Protein AF-A0A290XBP6-F1 (afdb_monomer_lite)

Organism: NCBI:txid2006110

Sequence (175 aa):
MAMTHETTQPPSGASQPGPLTEWPLRFLRHNFGIATYAVQEYTVIYANRPYSGGPRPAREEVHPNAFHGTSAGHISIRNFPPPAVVRWTSKDGTPLEAQVDIGEIFKDELVLYEAPREEISDRTPSINPDIVMEINDRTINVYMRAFLSLKAPRFPERPHSDFRDDLVLAWSQTY

Radius of gyration: 20.91 Å; chains: 1; bounding box: 86×33×44 Å

pLDDT: mean 86.92, std 17.42, range [36.41, 98.81]

Foldseek 3Di:
DDDDDDDPDPDPDPDPPDFQLDPPDFAFAAFEFEAEEQFQKKWKAAPNDIDIDGDHYHCVPDDVCPVVPTFRPGGGHGQWDFWIWMWTQANVRDTDTDTHGPCVLCVVRGADDDDPPQFFDSNFHRWHWYWYWYDGRQKIWTWTFTWTFTPAAPDPVDRPNRIGGDTHTSDMDGD

Structure (mmCIF, N/CA/C/O backbone):
data_AF-A0A290XBP6-F1
#
_entry.id   AF-A0A290XBP6-F1
#
loop_
_atom_site.group_PDB
_atom_site.id
_atom_site.type_symbol
_atom_site.label_atom_id
_atom_site.label_alt_id
_atom_site.label_comp_id
_atom_site.label_asym_id
_atom_site.label_entity_id
_atom_site.label_seq_id
_atom_site.pdbx_PDB_ins_code
_atom_site.Cartn_x
_atom_site.Cartn_y
_atom_site.Cartn_z
_atom_site.occupancy
_atom_site.B_iso_or_equiv
_atom_site.auth_seq_id
_atom_site.auth_comp_id
_atom_site.auth_asym_id
_atom_site.auth_atom_id
_atom_site.pdbx_PDB_model_num
ATOM 1 N N . MET A 1 1 ? 63.779 20.730 4.576 1.00 42.44 1 MET A N 1
ATOM 2 C CA . MET A 1 1 ? 63.455 19.305 4.787 1.00 42.44 1 MET A CA 1
ATOM 3 C C . MET A 1 1 ? 61.968 19.229 5.101 1.00 42.44 1 MET A C 1
ATOM 5 O O . MET A 1 1 ? 61.582 19.525 6.222 1.00 42.44 1 MET A O 1
ATOM 9 N N . ALA A 1 2 ? 61.134 19.015 4.083 1.00 37.16 2 ALA A N 1
ATOM 10 C CA . ALA A 1 2 ? 59.679 18.982 4.218 1.00 37.16 2 ALA A CA 1
ATOM 11 C C . ALA A 1 2 ? 59.240 17.551 4.555 1.00 37.16 2 ALA A C 1
ATOM 13 O O . ALA A 1 2 ? 59.636 16.621 3.855 1.00 37.16 2 ALA A O 1
ATOM 14 N N . MET A 1 3 ? 58.468 17.378 5.630 1.00 40.28 3 MET A N 1
ATOM 15 C CA . MET A 1 3 ? 57.859 16.095 5.973 1.00 40.28 3 MET A CA 1
ATOM 16 C C . MET A 1 3 ? 56.584 15.916 5.148 1.00 40.28 3 MET A C 1
ATOM 18 O O . MET A 1 3 ? 55.641 16.697 5.260 1.00 40.28 3 MET A O 1
ATOM 22 N N . THR A 1 4 ? 56.576 14.906 4.287 1.00 39.78 4 THR A N 1
ATOM 23 C CA . THR A 1 4 ? 55.396 14.430 3.566 1.00 39.78 4 THR A CA 1
ATOM 24 C C . THR A 1 4 ? 54.488 13.672 4.530 1.00 39.78 4 THR A C 1
ATOM 26 O O . THR A 1 4 ? 54.908 12.674 5.111 1.00 39.78 4 THR A O 1
ATOM 29 N N . HIS A 1 5 ? 53.245 14.125 4.695 1.00 40.25 5 HIS A N 1
ATOM 30 C CA . HIS A 1 5 ? 52.197 13.341 5.344 1.00 40.25 5 HIS A CA 1
ATOM 31 C C . HIS A 1 5 ? 51.547 12.425 4.299 1.00 40.25 5 HIS A C 1
ATOM 33 O O . HIS A 1 5 ? 50.844 12.901 3.407 1.00 40.25 5 HIS A O 1
ATOM 39 N N . GLU A 1 6 ? 51.784 11.117 4.402 1.00 36.41 6 GLU A N 1
ATOM 40 C CA . GLU A 1 6 ? 50.992 10.107 3.697 1.00 36.41 6 GLU A CA 1
ATOM 41 C C . GLU A 1 6 ? 49.556 10.139 4.227 1.00 36.41 6 GLU A C 1
ATOM 43 O O . GLU A 1 6 ? 49.292 9.881 5.401 1.00 36.41 6 GLU A O 1
ATOM 48 N N . THR A 1 7 ? 48.615 10.485 3.351 1.00 38.28 7 THR A N 1
ATOM 49 C CA . THR A 1 7 ? 47.187 10.318 3.618 1.00 38.28 7 THR A CA 1
ATOM 50 C C . THR A 1 7 ? 46.809 8.894 3.237 1.00 38.28 7 THR A C 1
ATOM 52 O O . THR A 1 7 ? 46.668 8.579 2.058 1.00 38.28 7 THR A O 1
ATOM 55 N N . THR A 1 8 ? 46.644 8.025 4.231 1.00 38.38 8 THR A N 1
ATOM 56 C CA . T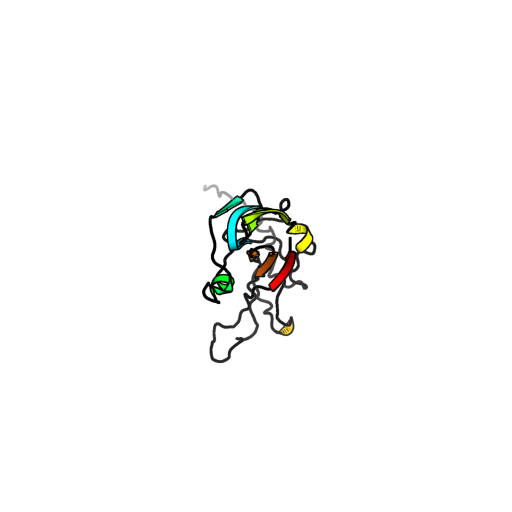HR A 1 8 ? 46.060 6.696 4.033 1.00 38.38 8 THR A CA 1
ATOM 57 C C . THR A 1 8 ? 44.580 6.855 3.696 1.00 38.38 8 THR A C 1
ATOM 59 O O . THR A 1 8 ? 43.748 7.120 4.563 1.00 38.38 8 THR A O 1
ATOM 62 N N . GLN A 1 9 ? 44.252 6.716 2.416 1.00 38.59 9 GLN A N 1
ATOM 63 C CA . GLN A 1 9 ? 42.880 6.636 1.927 1.00 38.59 9 GLN A CA 1
ATOM 64 C C . GLN A 1 9 ? 42.257 5.312 2.412 1.00 38.59 9 GLN A C 1
ATOM 66 O O . GLN A 1 9 ? 42.858 4.255 2.205 1.00 38.59 9 GLN A O 1
ATOM 71 N N . PRO A 1 10 ? 41.084 5.317 3.074 1.00 40.56 10 PRO A N 1
ATOM 72 C CA . PRO A 1 10 ? 40.444 4.074 3.479 1.00 40.56 10 PRO A CA 1
ATOM 73 C C . PRO A 1 10 ? 40.017 3.278 2.234 1.00 40.56 10 PRO A C 1
ATOM 75 O O . PRO A 1 10 ? 39.654 3.879 1.214 1.00 40.56 10 PRO A O 1
ATOM 78 N N . PRO A 1 11 ? 40.050 1.933 2.285 1.00 38.78 11 PRO A N 1
ATOM 79 C CA . PRO A 1 11 ? 39.694 1.103 1.147 1.00 38.78 11 PRO A CA 1
ATOM 80 C C . PRO A 1 11 ? 38.237 1.362 0.766 1.00 38.78 11 PRO A C 1
ATOM 82 O O . PRO A 1 11 ? 37.294 1.085 1.508 1.00 38.78 11 PRO A O 1
ATOM 85 N N . SER A 1 12 ? 38.076 1.926 -0.426 1.00 52.34 12 SER A N 1
ATOM 86 C CA . SER A 1 12 ? 36.801 2.079 -1.111 1.00 52.34 12 SER A CA 1
ATOM 87 C C . SER A 1 12 ? 36.378 0.693 -1.591 1.00 52.34 12 SER A C 1
ATOM 89 O O . SER A 1 12 ? 36.823 0.233 -2.636 1.00 52.34 12 SER A O 1
ATOM 91 N N . GLY A 1 13 ? 35.599 -0.015 -0.778 1.00 42.84 13 GLY A N 1
ATOM 92 C CA . GLY A 1 13 ? 35.255 -1.406 -1.066 1.00 42.84 13 GLY A CA 1
ATOM 93 C C . GLY A 1 13 ? 34.105 -1.958 -0.237 1.00 42.84 13 GLY A C 1
ATOM 94 O O . GLY A 1 13 ? 34.081 -3.149 0.040 1.00 42.84 13 GLY A O 1
ATOM 95 N N . ALA A 1 14 ? 33.149 -1.123 0.173 1.00 40.22 14 ALA A N 1
ATOM 96 C CA . ALA A 1 14 ? 31.808 -1.642 0.403 1.00 40.22 14 ALA A CA 1
ATOM 97 C C . ALA A 1 14 ? 31.153 -1.722 -0.975 1.00 40.22 14 ALA A C 1
ATOM 99 O O . ALA A 1 14 ? 30.844 -0.685 -1.566 1.00 40.22 14 ALA A O 1
ATOM 100 N N . SER A 1 15 ? 31.025 -2.937 -1.508 1.00 37.69 15 SER A N 1
ATOM 101 C CA . SER A 1 15 ? 30.295 -3.219 -2.737 1.00 37.69 15 SER A CA 1
ATOM 102 C C . SER A 1 15 ? 28.962 -2.477 -2.694 1.00 37.69 15 SER A C 1
ATOM 104 O O . SER A 1 15 ? 28.076 -2.819 -1.911 1.00 37.69 15 SER A O 1
ATOM 106 N N . GLN A 1 16 ? 28.824 -1.431 -3.508 1.00 43.84 16 GLN A N 1
ATOM 107 C CA . GLN A 1 16 ? 27.497 -0.991 -3.910 1.00 43.84 16 GLN A CA 1
ATOM 108 C C . GLN A 1 16 ? 26.852 -2.233 -4.532 1.00 43.84 16 GLN A C 1
ATOM 110 O O . GLN A 1 16 ? 27.491 -2.830 -5.407 1.00 43.84 16 GLN A O 1
ATOM 115 N N . PRO A 1 17 ? 25.666 -2.684 -4.084 1.00 44.47 17 PRO A N 1
ATOM 116 C CA . PRO A 1 17 ? 24.961 -3.706 -4.831 1.00 44.47 17 PRO A CA 1
ATOM 117 C C . PRO A 1 17 ? 24.856 -3.182 -6.263 1.00 44.47 17 PRO A C 1
ATOM 119 O O . PRO A 1 17 ? 24.404 -2.052 -6.474 1.00 44.47 17 PRO A O 1
ATOM 122 N N . GLY A 1 18 ? 25.379 -3.950 -7.220 1.00 42.34 18 GLY A N 1
ATOM 123 C CA . GLY A 1 18 ? 25.236 -3.635 -8.636 1.00 42.34 18 GLY A CA 1
ATOM 124 C C . GLY A 1 18 ? 23.755 -3.480 -9.004 1.00 42.34 18 GLY A C 1
ATOM 125 O O . GLY A 1 18 ? 22.884 -3.751 -8.170 1.00 42.34 18 GLY A O 1
ATOM 126 N N . PRO A 1 19 ? 23.433 -3.039 -10.234 1.00 50.16 19 PRO A N 1
ATOM 127 C CA . PRO A 1 19 ? 22.045 -3.062 -10.694 1.00 50.16 19 PRO A CA 1
ATOM 128 C C . PRO A 1 19 ? 21.455 -4.442 -10.381 1.00 50.16 19 PRO A C 1
ATOM 130 O O . PRO A 1 19 ? 22.158 -5.439 -10.539 1.00 50.16 19 PRO A O 1
ATOM 133 N N . LEU A 1 20 ? 20.224 -4.492 -9.864 1.00 53.75 20 LEU A N 1
ATOM 134 C CA . LEU A 1 20 ? 19.515 -5.731 -9.528 1.00 53.75 20 LEU A CA 1
ATOM 135 C C . LEU A 1 20 ? 19.233 -6.501 -10.832 1.00 53.75 20 LEU A C 1
ATOM 137 O O . LEU A 1 20 ? 18.131 -6.480 -11.365 1.00 53.75 20 LEU A O 1
ATOM 141 N N . THR A 1 21 ? 20.270 -7.112 -11.401 1.00 56.84 21 THR A N 1
ATOM 142 C CA . THR A 1 21 ? 20.238 -7.934 -12.613 1.00 56.84 21 THR A CA 1
ATOM 143 C C . THR A 1 21 ? 19.914 -9.390 -12.300 1.00 56.84 21 THR A C 1
ATOM 145 O O . THR A 1 21 ? 19.732 -10.179 -13.228 1.00 56.84 21 THR A O 1
ATOM 148 N N . GLU A 1 22 ? 19.820 -9.754 -11.019 1.00 71.81 22 GLU A N 1
ATOM 149 C CA . GLU A 1 22 ? 19.395 -11.078 -10.578 1.00 71.81 22 GLU A CA 1
ATOM 150 C C . GLU A 1 22 ? 17.870 -11.193 -10.618 1.00 71.81 22 GLU A C 1
ATOM 152 O O . GLU A 1 22 ? 17.140 -10.356 -10.085 1.00 71.81 22 GLU A O 1
ATOM 157 N N . TRP A 1 23 ? 17.405 -12.244 -11.291 1.00 78.75 23 TRP A N 1
ATOM 158 C CA . TRP A 1 23 ? 15.990 -12.557 -11.452 1.00 78.75 23 TRP A CA 1
ATOM 159 C C . TRP A 1 23 ? 15.611 -13.755 -10.579 1.00 78.75 23 TRP A C 1
ATOM 161 O O . TRP A 1 23 ? 16.388 -14.709 -10.509 1.00 78.75 23 TRP A O 1
ATOM 171 N N . PRO A 1 24 ? 14.414 -13.759 -9.963 1.00 87.44 24 PRO A N 1
ATOM 172 C CA . PRO A 1 24 ? 13.385 -12.713 -10.007 1.00 87.44 24 PRO A CA 1
ATOM 173 C C . PRO A 1 24 ? 13.799 -11.431 -9.264 1.00 87.44 24 PRO A C 1
ATOM 175 O O . PRO A 1 24 ? 14.585 -11.493 -8.322 1.00 87.44 24 PRO A O 1
ATOM 178 N N . LEU A 1 25 ? 13.257 -10.281 -9.687 1.00 88.94 25 LEU A N 1
ATOM 179 C CA . LEU A 1 25 ? 13.529 -8.996 -9.040 1.00 88.94 25 LEU A CA 1
ATOM 180 C C . LEU A 1 25 ? 13.074 -9.028 -7.582 1.00 88.94 25 LEU A C 1
ATOM 182 O O . LEU A 1 25 ? 11.929 -9.377 -7.285 1.00 88.94 25 LEU A O 1
ATOM 186 N N . ARG A 1 26 ? 13.977 -8.618 -6.695 1.00 90.06 26 ARG A N 1
ATOM 187 C CA . ARG A 1 26 ? 13.746 -8.539 -5.254 1.00 90.06 26 ARG A CA 1
ATOM 188 C C . ARG A 1 26 ? 13.924 -7.119 -4.745 1.00 90.06 26 ARG A C 1
ATOM 190 O O . ARG A 1 26 ? 14.621 -6.319 -5.369 1.00 90.06 26 ARG A O 1
ATOM 197 N N . PHE A 1 27 ? 13.324 -6.817 -3.602 1.00 90.31 27 PHE A N 1
ATOM 198 C CA . PHE A 1 27 ? 13.499 -5.541 -2.914 1.00 90.31 27 PHE A CA 1
ATOM 199 C C . PHE A 1 27 ? 13.934 -5.762 -1.464 1.00 90.31 27 PHE A C 1
ATOM 201 O O . PHE A 1 27 ? 13.501 -6.697 -0.808 1.00 90.31 27 PHE A O 1
ATOM 208 N N . LEU A 1 28 ? 14.795 -4.878 -0.957 1.00 87.75 28 LEU A N 1
ATOM 209 C CA . LEU A 1 28 ? 15.293 -4.934 0.430 1.00 87.75 28 LEU A CA 1
ATOM 210 C C . LEU A 1 28 ? 14.629 -3.896 1.340 1.00 87.75 28 LEU A C 1
ATOM 212 O O . LEU A 1 28 ? 14.795 -3.900 2.563 1.00 87.75 28 LEU A O 1
ATOM 216 N N . ARG A 1 29 ? 13.968 -2.918 0.722 1.00 92.69 29 ARG A N 1
ATOM 217 C CA . ARG A 1 29 ? 13.270 -1.830 1.392 1.00 92.69 29 ARG A CA 1
ATOM 218 C C . ARG A 1 29 ? 12.038 -1.476 0.601 1.00 92.69 29 ARG A C 1
ATOM 220 O O . ARG A 1 29 ? 12.046 -1.581 -0.621 1.00 92.69 29 ARG A O 1
ATOM 227 N N . HIS A 1 30 ? 11.040 -0.963 1.290 1.00 95.50 30 HIS A N 1
ATOM 228 C CA . HIS A 1 30 ? 9.832 -0.441 0.676 1.00 95.50 30 HIS A CA 1
ATOM 229 C C . HIS A 1 30 ? 9.480 0.919 1.252 1.00 95.50 30 HIS A C 1
ATOM 231 O O . HIS A 1 30 ? 9.955 1.335 2.314 1.00 95.50 30 HIS A O 1
ATOM 237 N N . ASN A 1 31 ? 8.617 1.611 0.530 1.00 96.19 31 ASN A N 1
ATOM 238 C CA . ASN A 1 31 ? 7.892 2.745 1.053 1.00 96.19 31 ASN A CA 1
ATOM 239 C C . ASN A 1 31 ? 6.491 2.273 1.467 1.00 96.19 31 ASN A C 1
ATOM 241 O O . ASN A 1 31 ? 5.983 1.285 0.941 1.00 96.19 31 ASN A O 1
ATOM 245 N N . PHE A 1 32 ? 5.848 2.972 2.399 1.00 96.94 32 PHE A N 1
ATOM 246 C CA . PHE A 1 32 ? 4.465 2.696 2.782 1.00 96.94 32 PHE A CA 1
ATOM 247 C C . PHE A 1 32 ? 3.564 3.926 2.641 1.00 96.94 32 PHE A C 1
ATOM 249 O O . PHE A 1 32 ? 3.932 5.042 3.029 1.00 96.94 32 PHE A O 1
ATOM 256 N N . GLY A 1 33 ? 2.378 3.709 2.083 1.00 96.00 33 GLY A N 1
ATOM 257 C CA . GLY A 1 33 ? 1.324 4.701 1.911 1.00 96.00 33 GLY A CA 1
ATOM 258 C C . GLY A 1 33 ? -0.050 4.109 2.187 1.00 96.00 33 GLY A C 1
ATOM 259 O O . GLY A 1 33 ? -0.221 2.891 2.228 1.00 96.00 33 GLY A O 1
ATOM 260 N N . ILE A 1 34 ? -1.032 4.990 2.369 1.00 95.88 34 ILE A N 1
ATOM 261 C CA . ILE A 1 34 ? -2.418 4.595 2.612 1.00 95.88 34 ILE A CA 1
ATOM 262 C C . ILE A 1 34 ? -3.375 5.303 1.650 1.00 95.88 34 ILE A C 1
ATOM 264 O O . ILE A 1 34 ? -3.249 6.502 1.404 1.00 95.88 34 ILE A O 1
ATOM 268 N N . ALA A 1 35 ? -4.355 4.561 1.148 1.00 96.00 35 ALA A N 1
ATOM 269 C CA . ALA A 1 35 ? -5.536 5.078 0.467 1.00 96.00 35 ALA A CA 1
ATOM 270 C C . ALA A 1 35 ? -6.769 4.725 1.305 1.00 96.00 35 ALA A C 1
ATOM 272 O O . ALA A 1 35 ? -6.833 3.649 1.892 1.00 96.00 35 ALA A O 1
ATOM 273 N N . THR A 1 36 ? -7.741 5.628 1.405 1.00 96.62 36 THR A N 1
ATOM 274 C CA . THR A 1 36 ? -8.922 5.409 2.256 1.00 96.62 36 THR A CA 1
ATOM 275 C C . THR A 1 36 ? -10.181 5.890 1.552 1.00 96.62 36 THR A C 1
ATOM 277 O O . THR A 1 36 ? -10.218 7.020 1.062 1.00 96.62 36 THR A O 1
ATOM 280 N N . TYR A 1 37 ? -11.197 5.030 1.507 1.00 97.50 37 TYR A N 1
ATOM 281 C CA . TYR A 1 37 ? -12.466 5.243 0.815 1.00 97.50 37 TYR A CA 1
ATOM 282 C C . TYR A 1 37 ? -13.616 4.646 1.620 1.00 97.50 37 TYR A C 1
ATOM 284 O O . TYR A 1 37 ? -13.443 3.625 2.279 1.00 97.50 37 TYR A O 1
ATOM 292 N N . ALA A 1 38 ? -14.792 5.269 1.545 1.00 97.62 38 ALA A N 1
ATOM 293 C CA . ALA A 1 38 ? -16.012 4.781 2.186 1.00 97.62 38 ALA A CA 1
ATOM 294 C C . ALA A 1 38 ? -15.826 4.429 3.680 1.00 97.62 38 ALA A C 1
ATOM 296 O O . ALA A 1 38 ? -16.374 3.449 4.171 1.00 97.62 38 ALA A O 1
ATOM 297 N N . VAL A 1 39 ? -15.051 5.236 4.407 1.00 98.19 39 VAL A N 1
ATOM 298 C CA . VAL A 1 39 ? -14.832 5.096 5.855 1.00 98.19 39 VAL A CA 1
ATOM 299 C C . VAL A 1 39 ? -15.221 6.383 6.568 1.00 98.19 39 VAL A C 1
ATOM 301 O O . VAL A 1 39 ? -15.083 7.470 6.006 1.00 98.19 39 VAL A O 1
ATOM 304 N N . GLN A 1 40 ? -15.694 6.278 7.808 1.00 98.44 40 GLN A N 1
ATOM 305 C CA . GLN A 1 40 ? -16.015 7.445 8.640 1.00 98.44 40 GLN A CA 1
ATOM 306 C C . GLN A 1 40 ? -14.787 7.966 9.390 1.00 98.44 40 GLN A C 1
ATOM 308 O O . GLN A 1 40 ? -14.637 9.169 9.578 1.00 98.44 40 GLN A O 1
ATOM 313 N N . GLU A 1 41 ? -13.890 7.070 9.783 1.00 98.31 41 GLU A N 1
ATOM 314 C CA . GLU A 1 41 ? -12.604 7.388 10.397 1.00 98.31 41 GLU A CA 1
ATOM 315 C C . GLU A 1 41 ? -11.677 6.177 10.307 1.00 98.31 41 GLU A C 1
ATOM 317 O O . GLU A 1 41 ? -12.130 5.044 10.117 1.00 98.31 41 GLU A O 1
ATOM 322 N N . TYR A 1 42 ? -10.373 6.408 10.438 1.00 98.50 42 TYR A N 1
ATOM 323 C CA . TYR A 1 42 ? -9.391 5.332 10.488 1.00 98.50 42 TYR A CA 1
ATOM 324 C C . TYR A 1 42 ? -8.156 5.719 11.297 1.00 98.50 42 TYR A C 1
ATOM 326 O O . TYR A 1 42 ? -7.795 6.891 11.425 1.00 98.50 42 TYR A O 1
ATOM 334 N N . THR A 1 43 ? -7.469 4.699 11.796 1.00 98.56 43 THR A N 1
ATOM 335 C CA . THR A 1 43 ? -6.109 4.758 12.314 1.00 98.56 43 THR A CA 1
ATOM 336 C C . THR A 1 43 ? -5.332 3.545 11.814 1.00 98.56 43 THR A C 1
ATOM 338 O O . THR A 1 43 ? -5.760 2.408 11.984 1.00 98.56 43 THR A O 1
ATOM 341 N N . VAL A 1 44 ? -4.166 3.787 11.223 1.00 98.38 44 VAL A N 1
ATOM 342 C CA . VAL A 1 44 ? -3.196 2.763 10.826 1.00 98.38 44 VAL A CA 1
ATOM 343 C C . VAL A 1 44 ? -1.889 3.060 11.536 1.00 98.38 44 VAL A C 1
ATOM 345 O O . VAL A 1 44 ? -1.418 4.194 11.509 1.00 98.38 44 VAL A O 1
ATOM 348 N N . ILE A 1 45 ? -1.272 2.056 12.145 1.00 98.25 45 ILE A N 1
ATOM 349 C CA . ILE A 1 45 ? 0.091 2.165 12.668 1.00 98.25 45 ILE A CA 1
ATOM 350 C C . ILE A 1 45 ? 0.938 1.126 11.958 1.00 98.25 45 ILE A C 1
ATOM 352 O O . ILE A 1 45 ? 0.675 -0.068 12.065 1.00 98.25 45 ILE A O 1
ATOM 356 N N . TYR A 1 46 ? 1.970 1.584 11.257 1.00 97.81 46 TYR A N 1
ATOM 357 C CA . TYR A 1 46 ? 2.929 0.702 10.608 1.00 97.81 46 TYR A CA 1
ATOM 358 C C . TYR A 1 46 ? 4.328 1.302 10.663 1.00 97.81 46 TYR A C 1
ATOM 360 O O . TYR A 1 46 ? 4.506 2.502 10.441 1.00 97.81 46 TYR A O 1
ATOM 368 N N . ALA A 1 47 ? 5.325 0.468 10.974 1.00 96.25 47 ALA A N 1
ATOM 369 C CA . ALA A 1 47 ? 6.718 0.892 11.112 1.00 96.25 47 ALA A CA 1
ATOM 370 C C . ALA A 1 47 ? 6.889 2.098 12.069 1.00 96.25 47 ALA A C 1
ATOM 372 O O . ALA A 1 47 ? 7.608 3.047 11.768 1.00 96.25 47 ALA A O 1
ATOM 373 N N . ASN A 1 48 ? 6.182 2.083 13.208 1.00 94.12 48 ASN A N 1
ATOM 374 C CA . ASN A 1 48 ? 6.129 3.169 14.203 1.00 94.12 48 ASN A CA 1
ATOM 375 C C . ASN A 1 48 ? 5.581 4.514 13.692 1.00 94.12 48 ASN A C 1
ATOM 377 O O . ASN A 1 48 ? 5.676 5.519 14.398 1.00 94.12 48 ASN A O 1
ATOM 381 N N . ARG A 1 49 ? 4.982 4.557 12.496 1.00 95.38 49 ARG A N 1
ATOM 382 C CA . ARG A 1 49 ? 4.341 5.758 11.962 1.00 95.38 49 ARG A CA 1
ATOM 383 C C . ARG A 1 49 ? 2.817 5.626 12.029 1.00 95.38 49 ARG A C 1
ATOM 385 O O . ARG A 1 49 ? 2.277 4.690 11.433 1.00 95.38 49 ARG A O 1
ATOM 392 N N . PRO A 1 50 ? 2.125 6.544 12.725 1.00 96.50 50 PRO A N 1
ATOM 393 C CA . PRO A 1 50 ? 0.674 6.596 12.714 1.00 96.50 50 PRO A CA 1
ATOM 394 C C . PRO A 1 50 ? 0.160 7.319 11.465 1.00 96.50 50 PRO A C 1
ATOM 396 O O . PRO A 1 50 ? 0.746 8.297 10.996 1.00 96.50 50 PRO A O 1
ATOM 399 N N . TYR A 1 51 ? -0.986 6.863 10.983 1.00 96.75 51 TYR A N 1
ATOM 400 C CA . TYR A 1 51 ? -1.821 7.521 9.995 1.00 96.75 51 TYR A CA 1
ATOM 401 C C . TYR A 1 51 ? -3.232 7.563 10.546 1.00 96.75 51 TYR A C 1
ATOM 403 O O . TYR A 1 51 ? -3.734 6.544 11.007 1.00 96.75 51 TYR A O 1
ATOM 411 N N . SER A 1 52 ? -3.891 8.707 10.468 1.00 97.25 52 SER A N 1
ATOM 412 C CA . SER A 1 52 ? -5.291 8.823 10.848 1.00 97.25 52 SER A CA 1
ATOM 413 C C . SER A 1 52 ? -6.001 9.823 9.954 1.00 97.25 52 SER A C 1
ATOM 415 O O . SER A 1 52 ? -5.374 10.651 9.284 1.00 97.25 52 SER A O 1
ATOM 417 N N . GLY A 1 53 ? -7.319 9.715 9.902 1.00 96.81 53 GLY A N 1
ATOM 418 C CA . GLY A 1 53 ? -8.156 10.620 9.136 1.00 96.81 53 GLY A CA 1
ATOM 419 C C . GLY A 1 53 ? -9.624 10.438 9.482 1.00 96.81 53 GLY A C 1
ATOM 420 O O . GLY A 1 53 ? -10.012 9.428 10.065 1.00 96.81 53 GLY A O 1
ATOM 421 N N . GLY A 1 54 ? -10.413 11.451 9.132 1.00 96.44 54 GLY A N 1
ATOM 422 C CA . GLY A 1 54 ? -11.865 11.439 9.276 1.00 96.44 54 GLY A CA 1
ATOM 423 C C . GLY A 1 54 ? -12.574 10.895 8.031 1.00 96.44 54 GLY A C 1
ATOM 424 O O . GLY A 1 54 ? -11.968 10.130 7.271 1.00 96.44 54 GLY A O 1
ATOM 425 N N . PRO A 1 55 ? -13.827 11.325 7.793 1.00 97.62 55 PRO A N 1
ATOM 426 C CA . PRO A 1 55 ? -14.671 10.748 6.757 1.00 97.62 55 PRO A CA 1
ATOM 427 C C . PRO A 1 55 ? -14.061 10.839 5.360 1.00 97.62 55 PRO A C 1
ATOM 429 O O . PRO A 1 55 ? -13.501 11.868 4.967 1.00 97.62 55 PRO A O 1
ATOM 432 N N . ARG A 1 56 ? -14.201 9.758 4.592 1.00 96.94 56 ARG A N 1
ATOM 433 C CA . ARG A 1 56 ? -13.732 9.641 3.210 1.00 96.94 56 ARG A CA 1
ATOM 434 C C . ARG A 1 56 ? -14.888 9.286 2.271 1.00 96.94 56 ARG A C 1
ATOM 436 O O . ARG A 1 56 ? -15.712 8.446 2.632 1.00 96.94 56 ARG A O 1
ATOM 443 N N . PRO A 1 57 ? -14.938 9.884 1.068 1.00 96.31 57 PRO A N 1
ATOM 444 C CA . PRO A 1 57 ? -15.942 9.549 0.058 1.00 96.31 57 PRO A CA 1
ATOM 445 C C . PRO A 1 57 ? -15.774 8.110 -0.440 1.00 96.31 57 PRO A C 1
ATOM 447 O O . PRO A 1 57 ? -14.723 7.491 -0.239 1.00 96.31 57 PRO A O 1
ATOM 450 N N . ALA A 1 58 ? -16.796 7.578 -1.108 1.00 95.56 58 ALA A N 1
ATOM 451 C CA . ALA A 1 58 ? -16.668 6.293 -1.792 1.00 95.56 58 ALA A CA 1
ATOM 452 C C . ALA A 1 58 ? -15.659 6.381 -2.949 1.00 95.56 58 ALA A C 1
ATOM 454 O O . ALA A 1 58 ? -15.394 7.460 -3.488 1.00 95.56 58 ALA A O 1
ATOM 455 N N . ARG A 1 59 ? -15.079 5.243 -3.348 1.00 92.62 59 ARG A N 1
ATOM 456 C CA . ARG A 1 59 ? -14.059 5.213 -4.407 1.00 92.62 59 ARG A CA 1
ATOM 457 C C . ARG A 1 59 ? -14.618 5.673 -5.758 1.00 92.62 59 ARG A C 1
ATOM 459 O O . ARG A 1 59 ? -13.904 6.288 -6.540 1.00 92.62 59 ARG A O 1
ATOM 466 N N . GLU A 1 60 ? -15.896 5.424 -6.010 1.00 91.94 60 GLU A N 1
ATOM 467 C CA . GLU A 1 60 ? -16.609 5.809 -7.231 1.00 91.94 60 GLU A CA 1
ATOM 468 C C . GLU A 1 60 ? -16.942 7.310 -7.271 1.00 91.94 60 GLU A C 1
ATOM 470 O O . GLU A 1 60 ? -17.230 7.856 -8.332 1.00 91.94 60 GLU A O 1
ATOM 475 N N . GLU A 1 61 ? -16.897 7.983 -6.118 1.00 92.56 61 GLU A N 1
ATOM 476 C CA . GLU A 1 61 ? -17.189 9.414 -5.975 1.00 92.56 61 GLU A CA 1
ATOM 477 C C . GLU A 1 61 ? -15.938 10.287 -6.167 1.00 92.56 61 GLU A C 1
ATOM 479 O O . GLU A 1 61 ? -16.045 11.508 -6.292 1.00 92.56 61 GLU A O 1
ATOM 484 N N . VAL A 1 62 ? -14.743 9.686 -6.193 1.00 90.81 62 VAL A N 1
ATOM 485 C CA . VAL A 1 62 ? -13.488 10.399 -6.458 1.00 90.81 62 VAL A CA 1
ATOM 486 C C . VAL A 1 62 ? -13.069 10.272 -7.919 1.00 90.81 62 VAL A C 1
ATOM 488 O O . VAL A 1 62 ? -13.473 9.362 -8.639 1.00 90.81 62 VAL A O 1
ATOM 491 N N . HIS A 1 63 ? -12.206 11.187 -8.369 1.00 87.44 63 HIS A N 1
ATOM 492 C CA . HIS A 1 63 ? -11.637 11.107 -9.712 1.00 87.44 63 HIS A CA 1
ATOM 493 C C . HIS A 1 63 ? -10.941 9.743 -9.919 1.00 87.44 63 HIS A C 1
ATOM 495 O O . HIS A 1 63 ? -10.163 9.348 -9.048 1.00 87.44 63 HIS A O 1
ATOM 501 N N . PRO A 1 64 ? -11.112 9.051 -11.064 1.00 80.25 64 PRO A N 1
ATOM 502 C CA . PRO A 1 64 ? -10.542 7.713 -11.284 1.00 80.25 64 PRO A CA 1
ATOM 503 C C . PRO A 1 64 ? -9.026 7.629 -11.044 1.00 80.25 64 PRO A C 1
ATOM 505 O O . PRO A 1 64 ? -8.512 6.657 -10.494 1.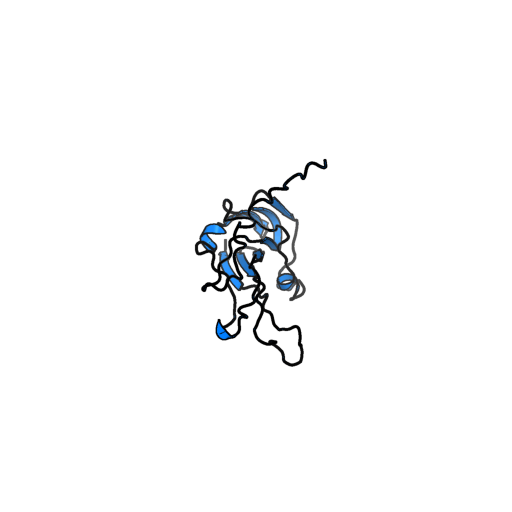00 80.25 64 PRO A O 1
ATOM 508 N N . ASN A 1 65 ? -8.300 8.699 -11.381 1.00 82.75 65 ASN A N 1
ATOM 509 C CA . ASN A 1 65 ? -6.851 8.778 -11.171 1.00 82.75 65 ASN A CA 1
ATOM 510 C C . ASN A 1 65 ? -6.434 9.032 -9.712 1.00 82.75 65 ASN A C 1
ATOM 512 O O . ASN A 1 65 ? -5.243 8.984 -9.427 1.00 82.75 65 ASN A O 1
ATOM 516 N N . ALA A 1 66 ? -7.357 9.314 -8.787 1.00 83.44 66 ALA A N 1
ATOM 517 C CA . ALA A 1 66 ? -7.018 9.599 -7.391 1.00 83.44 66 ALA A CA 1
ATOM 518 C C . ALA A 1 66 ? -6.310 8.407 -6.733 1.00 83.44 66 ALA A C 1
ATOM 520 O O . ALA A 1 66 ? -5.312 8.585 -6.040 1.00 83.44 66 ALA A O 1
ATOM 521 N N . PHE A 1 67 ? -6.771 7.187 -7.019 1.00 84.94 67 PHE A N 1
ATOM 522 C CA . PHE A 1 67 ? -6.129 5.977 -6.515 1.00 84.94 67 PHE A CA 1
ATOM 523 C C . PHE A 1 67 ? -4.734 5.778 -7.129 1.00 84.94 67 PHE A C 1
ATOM 525 O O . PHE A 1 67 ? -3.753 5.608 -6.406 1.00 84.94 67 PHE A O 1
ATOM 532 N N . HIS A 1 68 ? -4.616 5.928 -8.452 1.00 81.75 68 HIS A N 1
ATOM 533 C CA . HIS A 1 68 ? -3.334 5.868 -9.161 1.00 81.75 68 HIS A CA 1
ATOM 534 C C . HIS A 1 68 ? -2.353 6.979 -8.743 1.00 81.75 68 HIS A C 1
ATOM 536 O O . HIS A 1 68 ? -1.144 6.797 -8.849 1.00 81.75 68 HIS A O 1
ATOM 542 N N . GLY A 1 69 ? -2.834 8.102 -8.213 1.00 78.44 69 GLY A N 1
ATOM 543 C CA . GLY A 1 69 ? -2.001 9.167 -7.652 1.00 78.44 69 GLY A CA 1
ATOM 544 C C . GLY A 1 69 ? -1.537 8.929 -6.212 1.00 78.44 69 GLY A C 1
ATOM 545 O O . GLY A 1 69 ? -0.752 9.727 -5.704 1.00 78.44 69 GLY A O 1
ATOM 546 N N . THR A 1 70 ? -2.006 7.871 -5.539 1.00 82.88 70 THR A N 1
ATOM 547 C CA . THR A 1 70 ? -1.613 7.591 -4.150 1.00 82.88 70 THR A CA 1
ATOM 548 C C . THR A 1 70 ? -0.129 7.246 -4.094 1.00 82.88 70 THR A C 1
ATOM 550 O O . THR A 1 70 ? 0.323 6.346 -4.802 1.00 82.88 70 THR A O 1
ATOM 553 N N . SER A 1 71 ? 0.615 7.951 -3.240 1.00 75.56 71 SER A N 1
ATOM 554 C CA . SER A 1 71 ? 2.053 7.761 -3.051 1.00 75.56 71 SER A CA 1
ATOM 555 C C . SER A 1 71 ? 2.385 7.257 -1.652 1.00 75.56 71 SER A C 1
ATOM 557 O O . SER A 1 71 ? 1.680 7.527 -0.671 1.00 75.56 71 SER A O 1
ATOM 559 N N . ALA A 1 72 ? 3.499 6.538 -1.546 1.00 84.31 72 ALA A N 1
ATOM 560 C CA . ALA A 1 72 ? 4.025 6.103 -0.268 1.00 84.31 72 ALA A CA 1
ATOM 561 C C . ALA A 1 72 ? 4.966 7.155 0.336 1.00 84.31 72 ALA A C 1
ATOM 563 O O . ALA A 1 72 ? 6.155 7.232 0.038 1.00 84.31 72 ALA A O 1
ATOM 564 N N . GLY A 1 73 ? 4.427 7.984 1.230 1.00 86.62 73 GLY A N 1
ATOM 565 C CA . GLY A 1 73 ? 5.191 9.043 1.894 1.00 86.62 73 GLY A CA 1
ATOM 566 C C . GLY A 1 73 ? 6.065 8.576 3.066 1.00 86.62 73 GLY A C 1
ATOM 567 O O . GLY A 1 73 ? 6.711 9.413 3.696 1.00 86.62 73 GLY A O 1
ATOM 568 N N . HIS A 1 74 ? 6.035 7.295 3.457 1.00 93.00 74 HIS A N 1
ATOM 569 C CA . HIS A 1 74 ? 6.931 6.733 4.477 1.00 93.00 74 HIS A CA 1
ATOM 570 C C . HIS A 1 74 ? 8.019 5.918 3.803 1.00 93.00 74 HIS A C 1
ATOM 572 O O . HIS A 1 74 ? 7.773 4.788 3.401 1.00 93.00 74 HIS A O 1
ATOM 578 N N . ILE A 1 75 ? 9.198 6.509 3.655 1.00 93.38 75 ILE A N 1
ATOM 579 C CA . ILE A 1 75 ? 10.209 5.993 2.736 1.00 93.38 75 ILE A CA 1
ATOM 580 C C . ILE A 1 75 ? 11.245 5.090 3.403 1.00 93.38 75 ILE A C 1
ATOM 582 O O . ILE A 1 75 ? 11.589 5.276 4.570 1.00 93.38 75 ILE A O 1
ATOM 586 N N . SER A 1 76 ? 11.830 4.187 2.609 1.00 90.50 76 SER A N 1
ATOM 587 C CA . SER A 1 76 ? 13.018 3.397 2.976 1.00 90.50 76 SER A CA 1
ATOM 588 C C . SER A 1 76 ? 12.873 2.561 4.255 1.00 90.50 76 SER A C 1
ATOM 590 O O . SER A 1 76 ? 13.845 2.388 5.000 1.00 90.50 76 SER A O 1
ATOM 592 N N . ILE A 1 77 ? 11.684 2.009 4.493 1.00 92.94 77 ILE A N 1
ATOM 593 C CA . ILE A 1 77 ? 11.444 1.037 5.559 1.00 92.94 77 ILE A CA 1
ATOM 594 C C . ILE A 1 77 ? 12.281 -0.205 5.236 1.00 92.94 77 ILE A C 1
ATOM 596 O O . ILE A 1 77 ? 12.194 -0.747 4.139 1.00 92.94 77 ILE A O 1
ATOM 600 N N . ARG A 1 78 ? 13.160 -0.609 6.158 1.00 87.31 78 ARG A N 1
ATOM 601 C CA . ARG A 1 78 ? 13.999 -1.807 5.997 1.00 87.31 78 ARG A CA 1
ATOM 602 C C . ARG A 1 78 ? 13.266 -3.040 6.503 1.00 87.31 78 ARG A C 1
ATOM 604 O O . ARG A 1 78 ? 12.686 -2.976 7.588 1.00 87.31 78 ARG A O 1
ATOM 611 N N . ASN A 1 79 ? 13.429 -4.155 5.788 1.00 84.31 79 ASN A N 1
ATOM 612 C CA . ASN A 1 79 ? 12.798 -5.439 6.101 1.00 84.31 79 ASN A CA 1
ATOM 613 C C . ASN A 1 79 ? 11.276 -5.275 6.261 1.00 84.31 79 ASN A C 1
ATOM 615 O O . ASN A 1 79 ? 10.691 -4.304 5.785 1.00 84.31 79 ASN A O 1
ATOM 619 N N . PHE A 1 80 ? 10.649 -6.182 7.006 1.00 90.25 80 PHE A N 1
ATOM 620 C CA . PHE A 1 80 ? 9.258 -6.070 7.413 1.00 90.25 80 PHE A CA 1
ATOM 621 C C . PHE A 1 80 ? 9.164 -5.843 8.926 1.00 90.25 80 PHE A C 1
ATOM 623 O O . PHE A 1 80 ? 9.498 -6.729 9.715 1.00 90.25 80 PHE A O 1
ATOM 630 N N . PRO A 1 81 ? 8.756 -4.637 9.356 1.00 93.88 81 PRO A N 1
ATOM 631 C CA . PRO A 1 81 ? 8.344 -4.376 10.731 1.00 93.88 81 PRO A CA 1
ATOM 632 C C . PRO A 1 81 ? 7.154 -5.255 11.147 1.00 93.88 81 PRO A C 1
ATOM 634 O O . PRO A 1 81 ? 6.529 -5.873 10.283 1.00 93.88 81 PRO A O 1
ATOM 637 N N . PRO A 1 82 ? 6.785 -5.256 12.443 1.00 96.81 82 PRO A N 1
ATOM 638 C CA . PRO A 1 82 ? 5.568 -5.917 12.903 1.00 96.81 82 PRO A CA 1
ATOM 639 C C . PRO A 1 82 ? 4.327 -5.520 12.083 1.00 96.81 82 PRO A C 1
ATOM 641 O O . PRO A 1 82 ? 4.309 -4.415 11.517 1.00 96.81 82 PRO A O 1
ATOM 644 N N . PRO A 1 83 ? 3.289 -6.380 12.051 1.00 98.44 83 PRO A N 1
ATOM 645 C CA . PRO A 1 83 ? 2.069 -6.147 11.289 1.00 98.44 83 PRO A CA 1
ATOM 646 C C . PRO A 1 83 ? 1.499 -4.740 11.470 1.00 98.44 83 PRO A C 1
ATOM 648 O O . PRO A 1 83 ? 1.527 -4.165 12.562 1.00 98.44 83 PRO A O 1
ATOM 651 N N . ALA A 1 84 ? 0.947 -4.192 10.390 1.00 98.38 84 ALA A N 1
ATOM 652 C CA . ALA A 1 84 ? 0.211 -2.944 10.454 1.00 98.38 84 ALA A CA 1
ATOM 653 C C . ALA A 1 84 ? -1.049 -3.147 11.302 1.00 98.38 84 ALA A C 1
ATOM 655 O O . ALA A 1 84 ? -1.854 -4.032 11.015 1.00 98.38 84 ALA A O 1
ATOM 656 N N . VAL A 1 85 ? -1.232 -2.319 12.329 1.00 98.69 85 VAL A N 1
ATOM 657 C CA . VAL A 1 85 ? -2.449 -2.323 13.149 1.00 98.69 85 VAL A CA 1
ATOM 658 C C . VAL A 1 85 ? -3.429 -1.340 12.533 1.00 98.69 85 VAL A C 1
ATOM 660 O O . VAL A 1 85 ? -3.132 -0.146 12.456 1.00 98.69 85 VAL A O 1
ATOM 663 N N . VAL A 1 86 ? -4.581 -1.840 12.098 1.00 98.75 86 VAL A N 1
ATOM 664 C CA . VAL A 1 86 ? -5.596 -1.082 11.366 1.00 98.75 86 VAL A CA 1
ATOM 665 C C . VAL A 1 86 ? -6.881 -1.064 12.181 1.00 98.75 86 VAL A C 1
ATOM 667 O O . VAL A 1 86 ? -7.400 -2.112 12.549 1.00 98.75 86 VAL A O 1
ATOM 670 N N . ARG A 1 87 ? -7.399 0.130 12.458 1.00 98.81 87 ARG A N 1
ATOM 671 C CA . ARG A 1 87 ? -8.713 0.357 13.070 1.00 98.81 87 ARG A CA 1
ATOM 672 C C . ARG A 1 87 ? -9.480 1.340 12.215 1.00 98.81 87 ARG A C 1
ATOM 674 O O . ARG A 1 87 ? -8.911 2.355 11.817 1.00 98.81 87 ARG A O 1
ATOM 681 N N . TRP A 1 88 ? -10.738 1.063 11.920 1.00 98.75 88 TRP A N 1
ATOM 682 C CA . TRP A 1 88 ? -11.549 1.953 11.100 1.00 98.75 88 TRP A CA 1
ATOM 683 C C . TRP A 1 88 ? -13.032 1.760 11.364 1.00 98.75 88 TRP A C 1
ATOM 685 O O . TRP A 1 88 ? -13.454 0.735 11.891 1.00 98.75 88 TRP A O 1
ATOM 695 N N . THR A 1 89 ? -13.810 2.755 10.966 1.00 98.75 89 THR A N 1
ATOM 696 C CA . THR A 1 89 ? -15.268 2.695 10.983 1.00 98.75 89 THR A CA 1
ATOM 697 C C . THR A 1 89 ? -15.745 2.647 9.536 1.00 98.75 89 THR A C 1
ATOM 699 O O . THR A 1 89 ? -15.474 3.579 8.769 1.00 98.75 89 THR A O 1
ATOM 702 N N . SER A 1 90 ? -16.407 1.556 9.146 1.00 98.12 90 SER A N 1
ATOM 703 C CA . SER A 1 90 ? -16.948 1.338 7.794 1.00 98.12 90 SER A CA 1
ATOM 704 C C . SER A 1 90 ? -18.009 2.376 7.424 1.00 98.12 90 SER A C 1
ATOM 706 O O . SER A 1 90 ? -18.462 3.169 8.256 1.00 98.12 90 SER A O 1
ATOM 708 N N . LYS A 1 91 ? -18.450 2.368 6.162 1.00 97.12 91 LYS A N 1
ATOM 709 C CA . LYS A 1 91 ? -19.444 3.318 5.645 1.00 97.12 91 LYS A CA 1
ATOM 710 C C . LYS A 1 91 ? -20.729 3.308 6.471 1.00 97.12 91 LYS A C 1
ATOM 712 O O . LYS A 1 91 ? -21.289 4.366 6.753 1.00 97.12 91 LYS A O 1
ATOM 717 N N . ASP A 1 92 ? -21.162 2.119 6.884 1.00 97.62 92 ASP A N 1
ATOM 718 C CA . ASP A 1 92 ? -22.367 1.888 7.688 1.00 97.62 92 ASP A CA 1
ATOM 719 C C . ASP A 1 92 ? -22.206 2.196 9.190 1.00 97.62 92 ASP A C 1
ATOM 721 O O . ASP A 1 92 ? -23.176 2.090 9.938 1.00 97.62 92 ASP A O 1
ATOM 725 N N . GLY A 1 93 ? -21.017 2.613 9.637 1.00 98.00 93 GLY A N 1
ATOM 726 C CA . GLY A 1 93 ? -20.745 2.943 11.036 1.00 98.00 93 GLY A CA 1
ATOM 727 C C . GLY A 1 93 ? -20.229 1.777 11.880 1.00 98.00 93 GLY A C 1
ATOM 728 O O . GLY A 1 93 ? -20.063 1.942 13.087 1.00 98.00 93 GLY A O 1
ATOM 729 N N . THR A 1 94 ? -19.969 0.608 11.290 1.00 98.69 94 THR A N 1
ATOM 730 C CA . THR A 1 94 ? -19.430 -0.539 12.033 1.00 98.69 94 THR A CA 1
ATOM 731 C C . THR A 1 94 ? -17.946 -0.327 12.362 1.00 98.69 94 THR A C 1
ATOM 733 O O . THR A 1 94 ? -17.140 -0.139 11.448 1.00 98.69 94 THR A O 1
ATOM 736 N N . PRO A 1 95 ? -17.542 -0.388 13.644 1.00 98.62 95 PRO A N 1
ATOM 737 C CA . PRO A 1 95 ? -16.133 -0.363 14.012 1.00 98.62 95 PRO A CA 1
ATOM 738 C C . PRO A 1 95 ? -15.469 -1.710 13.697 1.00 98.62 95 PRO A C 1
ATOM 740 O O . PRO A 1 95 ? -16.000 -2.773 14.022 1.00 98.62 95 PRO A O 1
ATOM 743 N N . LEU A 1 96 ? -14.290 -1.654 13.085 1.00 98.75 96 LEU A N 1
ATOM 744 C CA . LEU A 1 96 ? -13.507 -2.796 12.623 1.00 98.75 96 LEU A CA 1
ATOM 745 C C . LEU A 1 96 ? -12.042 -2.649 13.056 1.00 98.75 96 LEU A C 1
ATOM 747 O O . LEU A 1 96 ? -11.502 -1.544 13.163 1.00 98.75 96 LEU A O 1
ATOM 751 N N . GLU A 1 97 ? -11.392 -3.786 13.298 1.00 98.69 97 GLU A N 1
ATOM 752 C CA . GLU A 1 97 ? -9.973 -3.870 13.637 1.00 98.69 97 GLU A CA 1
ATOM 753 C C . GLU A 1 97 ? -9.334 -5.085 12.960 1.00 98.69 97 GLU A C 1
ATOM 755 O O . GLU A 1 97 ? -9.911 -6.172 12.935 1.00 98.69 97 GLU A O 1
ATOM 760 N N . ALA A 1 98 ? -8.126 -4.900 12.431 1.00 98.62 98 ALA A N 1
ATOM 761 C CA . ALA A 1 98 ? -7.338 -5.953 11.810 1.00 98.62 98 ALA A CA 1
ATOM 762 C C . ALA A 1 98 ? -5.835 -5.728 12.017 1.00 98.62 98 ALA A C 1
ATOM 764 O O . ALA A 1 98 ? -5.365 -4.600 12.189 1.00 98.62 98 ALA A O 1
ATOM 765 N N . GLN A 1 99 ? -5.071 -6.818 11.951 1.00 98.69 99 GLN A N 1
ATOM 766 C CA . GLN A 1 99 ? -3.620 -6.774 11.791 1.00 98.69 99 GLN A CA 1
ATOM 767 C C . GLN A 1 99 ? -3.271 -7.291 10.400 1.00 98.69 99 GLN A C 1
ATOM 769 O O . GLN A 1 99 ? -3.676 -8.392 10.035 1.00 98.69 99 GLN A O 1
ATOM 774 N N . VAL A 1 100 ? -2.528 -6.499 9.630 1.00 98.62 100 VAL A N 1
ATOM 775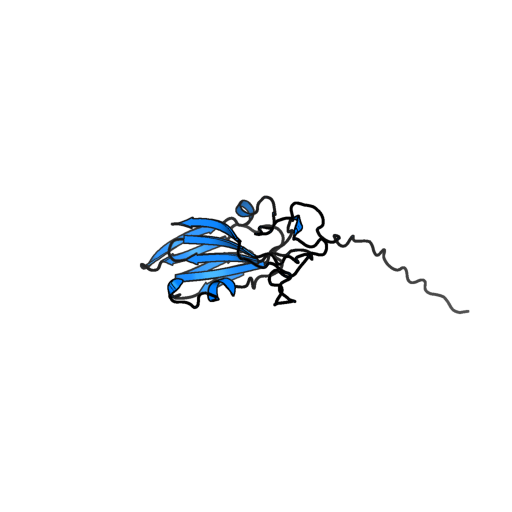 C CA . VAL A 1 100 ? -2.114 -6.857 8.269 1.00 98.62 100 VAL A CA 1
ATOM 776 C C . VAL A 1 100 ? -0.603 -7.032 8.247 1.00 98.62 100 VAL A C 1
ATOM 778 O O . VAL A 1 100 ? 0.151 -6.064 8.382 1.00 98.62 100 VAL A O 1
ATOM 781 N N . ASP A 1 101 ? -0.157 -8.276 8.102 1.00 98.38 101 ASP A N 1
ATOM 782 C CA . ASP A 1 101 ? 1.263 -8.611 8.060 1.00 98.38 101 ASP A CA 1
ATOM 783 C C . ASP A 1 101 ? 1.831 -8.394 6.652 1.00 98.38 101 ASP A C 1
ATOM 785 O O . ASP A 1 101 ? 1.721 -9.239 5.764 1.00 98.38 101 ASP A O 1
ATOM 789 N N . ILE A 1 102 ? 2.446 -7.226 6.449 1.00 97.94 102 ILE A N 1
ATOM 790 C CA . ILE A 1 102 ? 3.115 -6.880 5.189 1.00 97.94 102 ILE A CA 1
ATOM 791 C C . ILE A 1 102 ? 4.284 -7.836 4.904 1.00 97.94 102 ILE A C 1
ATOM 793 O O . ILE A 1 102 ? 4.571 -8.108 3.740 1.00 97.94 102 ILE A O 1
ATOM 797 N N . GLY A 1 103 ? 4.938 -8.361 5.943 1.00 96.44 103 GLY A N 1
ATOM 798 C CA . GLY A 1 103 ? 6.030 -9.312 5.786 1.00 96.44 103 GLY A CA 1
ATOM 799 C C . GLY A 1 103 ? 5.571 -10.676 5.312 1.00 96.44 103 GLY A C 1
ATOM 800 O O . GLY A 1 103 ? 6.230 -11.250 4.457 1.00 96.44 103 GLY A O 1
ATOM 801 N N . GLU A 1 104 ? 4.421 -11.162 5.774 1.00 97.75 104 GLU A N 1
ATOM 802 C CA . GLU A 1 104 ? 3.864 -12.414 5.246 1.00 97.75 104 GLU A CA 1
ATOM 803 C C . GLU A 1 104 ? 3.383 -12.251 3.795 1.00 97.75 104 GLU A C 1
ATOM 805 O O . GLU A 1 104 ? 3.643 -13.123 2.965 1.00 97.75 104 GLU A O 1
ATOM 810 N N . ILE A 1 105 ? 2.744 -11.120 3.456 1.00 98.00 105 ILE A N 1
ATOM 811 C CA . ILE A 1 105 ? 2.285 -10.836 2.080 1.00 98.00 105 ILE A CA 1
ATOM 812 C C . ILE A 1 105 ? 3.460 -10.852 1.093 1.00 98.00 105 ILE A C 1
ATOM 814 O O . ILE A 1 105 ? 3.332 -11.370 -0.016 1.00 98.00 105 ILE A O 1
ATOM 818 N N . PHE A 1 106 ? 4.611 -10.308 1.496 1.00 96.19 106 PHE A N 1
ATOM 819 C CA . PHE A 1 106 ? 5.804 -10.193 0.656 1.00 96.19 106 PHE A CA 1
ATOM 820 C C . PHE A 1 106 ? 6.987 -11.013 1.183 1.00 96.19 106 PHE A C 1
ATOM 822 O O . PHE A 1 106 ? 8.135 -10.596 1.040 1.00 96.19 106 PHE A O 1
ATOM 829 N N . LYS A 1 107 ? 6.733 -12.193 1.759 1.00 94.75 107 LYS A N 1
ATOM 830 C CA . LYS A 1 107 ? 7.765 -13.021 2.415 1.00 94.75 107 LYS A CA 1
ATOM 831 C C . LYS A 1 107 ? 8.940 -13.407 1.524 1.00 94.75 107 LYS A C 1
ATOM 833 O O . LYS A 1 107 ? 10.056 -13.579 2.001 1.00 94.75 107 LYS A O 1
ATOM 838 N N . ASP A 1 108 ? 8.681 -13.528 0.225 1.00 93.00 108 ASP A N 1
ATOM 839 C CA . ASP A 1 108 ? 9.691 -13.859 -0.775 1.00 93.00 108 ASP A CA 1
ATOM 840 C C . ASP A 1 108 ? 10.398 -12.612 -1.324 1.00 93.00 108 ASP A C 1
ATOM 842 O O . ASP A 1 108 ? 11.223 -12.740 -2.225 1.00 93.00 108 ASP A O 1
ATOM 846 N N . GLU A 1 109 ? 10.077 -11.417 -0.818 1.00 92.94 109 GLU A N 1
ATOM 847 C CA . GLU A 1 109 ? 10.662 -10.123 -1.198 1.00 92.94 109 GLU A CA 1
ATOM 848 C C . GLU A 1 109 ? 10.593 -9.839 -2.705 1.00 92.94 109 GLU A C 1
ATOM 850 O O . GLU A 1 109 ? 11.420 -9.112 -3.253 1.00 92.94 109 GLU A O 1
ATOM 855 N N . LEU A 1 110 ? 9.618 -10.431 -3.398 1.00 93.25 110 LEU A N 1
ATOM 856 C CA . LEU A 1 110 ? 9.481 -10.320 -4.845 1.00 93.25 110 LEU A CA 1
ATOM 857 C C . LEU A 1 110 ? 8.829 -9.000 -5.236 1.00 93.25 110 LEU A C 1
ATOM 859 O O . LEU A 1 110 ? 7.789 -8.613 -4.702 1.00 93.25 110 LEU A O 1
ATOM 863 N N . VAL A 1 111 ? 9.416 -8.342 -6.231 1.00 92.56 111 VAL A N 1
ATOM 864 C CA . VAL A 1 111 ? 8.781 -7.205 -6.890 1.00 92.56 111 VAL A CA 1
ATOM 865 C C . VAL A 1 111 ? 7.649 -7.723 -7.777 1.00 92.56 111 VAL A C 1
ATOM 867 O O . VAL A 1 111 ? 7.876 -8.555 -8.655 1.00 92.56 111 VAL A O 1
ATOM 870 N N . LEU A 1 112 ? 6.438 -7.211 -7.564 1.00 93.25 112 LEU A N 1
ATOM 871 C CA . LEU A 1 112 ? 5.265 -7.475 -8.393 1.00 93.25 112 LEU A CA 1
ATOM 872 C C . LEU A 1 112 ? 5.186 -6.454 -9.529 1.00 93.25 112 LEU A C 1
ATOM 874 O O . LEU A 1 112 ? 5.329 -5.252 -9.306 1.00 93.25 112 LEU A O 1
ATOM 878 N N . TYR A 1 113 ? 4.953 -6.934 -10.747 1.00 90.06 113 TYR A N 1
ATOM 879 C CA . TYR A 1 113 ? 4.835 -6.103 -11.941 1.00 90.06 113 TYR A CA 1
ATOM 880 C C . TYR A 1 113 ? 4.087 -6.839 -13.052 1.00 90.06 113 TYR A C 1
ATOM 882 O O . TYR A 1 113 ? 4.059 -8.066 -13.105 1.00 90.06 113 TYR A O 1
ATOM 890 N N . GLU A 1 114 ? 3.519 -6.070 -13.976 1.00 88.12 114 GLU A N 1
ATOM 891 C CA . GLU A 1 114 ? 2.788 -6.577 -15.137 1.00 88.12 114 GLU A CA 1
ATOM 892 C C . GLU A 1 114 ? 3.576 -6.303 -16.423 1.00 88.12 114 GLU A C 1
ATOM 894 O O . GLU A 1 114 ? 3.221 -5.441 -17.226 1.00 88.12 114 GLU A O 1
ATOM 899 N N . ALA A 1 115 ? 4.699 -6.981 -16.617 1.00 85.75 115 ALA A N 1
ATOM 900 C CA . ALA A 1 115 ? 5.461 -6.899 -17.860 1.00 85.75 115 ALA A CA 1
ATOM 901 C C . ALA A 1 115 ? 6.237 -8.200 -18.071 1.00 85.75 115 ALA A C 1
ATOM 903 O O . ALA A 1 115 ? 6.716 -8.777 -17.093 1.00 85.75 115 ALA A O 1
ATOM 904 N N . PRO A 1 116 ? 6.391 -8.679 -19.313 1.00 88.25 116 PRO A N 1
ATOM 905 C CA . PRO A 1 116 ? 7.293 -9.784 -19.583 1.00 88.25 116 PRO A CA 1
ATOM 906 C C . PRO A 1 116 ? 8.739 -9.354 -19.305 1.00 88.25 116 PRO A C 1
ATOM 908 O O . PRO A 1 116 ? 9.138 -8.206 -19.532 1.00 88.25 116 PRO A O 1
ATOM 911 N N . ARG A 1 117 ? 9.548 -10.295 -18.815 1.00 85.81 117 ARG A N 1
ATOM 912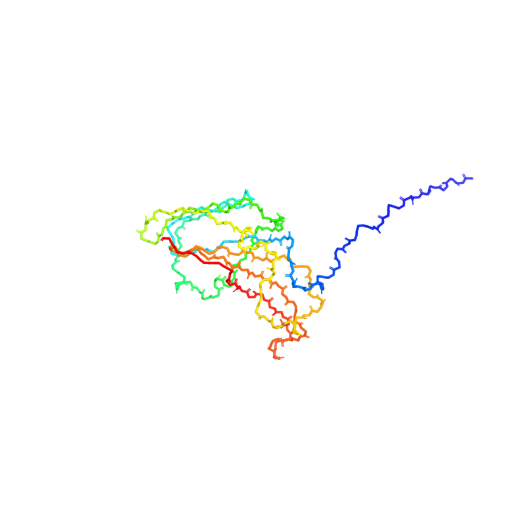 C CA . ARG A 1 117 ? 10.963 -10.076 -18.476 1.00 85.81 117 ARG A CA 1
ATOM 913 C C . ARG A 1 117 ? 11.739 -9.444 -19.631 1.00 85.81 117 ARG A C 1
ATOM 915 O O . ARG A 1 117 ? 12.630 -8.620 -19.414 1.00 85.81 117 ARG A O 1
ATOM 922 N N . GLU A 1 118 ? 11.428 -9.860 -20.850 1.00 89.25 118 GLU A N 1
ATOM 923 C CA . GLU A 1 118 ? 12.111 -9.468 -22.075 1.00 89.25 118 GLU A CA 1
ATOM 924 C C . GLU A 1 118 ? 11.978 -7.967 -22.349 1.00 89.25 118 GLU A C 1
ATOM 926 O O . GLU A 1 118 ? 12.894 -7.390 -22.937 1.00 89.25 118 GLU A O 1
ATOM 931 N N . GLU A 1 119 ? 10.900 -7.334 -21.881 1.00 91.06 119 GLU A N 1
ATOM 932 C CA . GLU A 1 119 ? 10.647 -5.898 -22.022 1.00 91.06 119 GLU A CA 1
ATOM 933 C C . GLU A 1 119 ? 11.341 -5.064 -20.942 1.00 91.06 119 GLU A C 1
ATOM 935 O O . GLU A 1 119 ? 11.607 -3.882 -21.164 1.00 91.06 119 GLU A O 1
ATOM 940 N N . ILE A 1 120 ? 11.679 -5.659 -19.795 1.00 89.50 120 ILE A N 1
ATOM 941 C CA . ILE A 1 120 ? 12.298 -4.940 -18.677 1.00 89.50 120 ILE A CA 1
ATOM 942 C C . ILE A 1 120 ? 13.771 -4.681 -18.979 1.00 89.50 120 ILE A C 1
ATOM 944 O O . ILE A 1 120 ? 14.538 -5.578 -19.343 1.00 89.50 120 ILE A O 1
ATOM 948 N N . SER A 1 121 ? 14.170 -3.423 -18.819 1.00 88.06 121 SER A N 1
ATOM 949 C CA . SER A 1 121 ? 15.536 -2.970 -19.028 1.00 88.06 121 SER A CA 1
ATOM 950 C C . SER A 1 121 ? 16.471 -3.559 -17.977 1.00 88.06 121 SER A C 1
ATOM 952 O O . SER A 1 121 ? 16.201 -3.494 -16.777 1.00 88.06 121 SER A O 1
ATOM 954 N N . ASP A 1 122 ? 17.635 -4.041 -18.418 1.00 82.56 122 ASP A N 1
ATOM 955 C CA . ASP A 1 122 ? 18.708 -4.499 -17.523 1.00 82.56 122 ASP A CA 1
ATOM 956 C C . ASP A 1 122 ? 19.362 -3.334 -16.753 1.00 82.56 122 ASP A C 1
ATOM 958 O O . ASP A 1 122 ? 20.191 -3.544 -15.872 1.00 82.56 122 ASP A O 1
ATOM 962 N N . ARG A 1 123 ? 18.988 -2.090 -17.088 1.00 79.94 123 ARG A N 1
ATOM 963 C CA . ARG A 1 123 ? 19.397 -0.863 -16.392 1.00 79.94 123 ARG A CA 1
ATOM 964 C C . ARG A 1 123 ? 18.362 -0.377 -15.377 1.00 79.94 123 ARG A C 1
ATOM 966 O O . ARG A 1 123 ? 18.467 0.759 -14.922 1.00 79.94 123 ARG A O 1
ATOM 973 N N . THR A 1 124 ? 17.361 -1.196 -15.054 1.00 77.00 124 THR A N 1
ATOM 974 C CA . THR A 1 124 ? 16.377 -0.855 -14.022 1.00 77.00 124 THR A CA 1
ATOM 975 C C . THR A 1 124 ? 17.113 -0.532 -12.712 1.00 77.00 124 THR A C 1
ATOM 977 O O . THR A 1 124 ? 17.984 -1.305 -12.299 1.00 77.00 124 THR A O 1
ATOM 980 N N . PRO A 1 125 ? 16.839 0.626 -12.081 1.00 73.75 125 PRO A N 1
ATOM 981 C CA . PRO A 1 125 ? 17.520 1.028 -10.855 1.00 73.75 125 PRO A CA 1
ATOM 982 C C . PRO A 1 125 ? 17.188 0.079 -9.697 1.00 73.75 125 PRO A C 1
ATOM 984 O O . PRO A 1 125 ? 16.272 -0.735 -9.780 1.00 73.75 125 PRO A O 1
ATOM 987 N N . SER A 1 126 ? 17.914 0.209 -8.582 1.00 72.69 126 SER A N 1
ATOM 988 C CA . SER A 1 126 ? 17.531 -0.471 -7.340 1.00 72.69 126 SER A CA 1
ATOM 989 C C . SER A 1 126 ? 16.096 -0.091 -6.956 1.00 72.69 126 SER A C 1
ATOM 991 O O . SER A 1 126 ? 15.756 1.095 -6.914 1.00 72.69 126 SER A O 1
ATOM 993 N N . ILE A 1 127 ? 15.254 -1.098 -6.723 1.00 81.94 127 ILE A N 1
ATOM 994 C CA . ILE A 1 127 ? 13.809 -0.927 -6.583 1.00 81.94 127 ILE A CA 1
ATOM 995 C C . ILE A 1 127 ? 13.476 -0.809 -5.099 1.00 81.94 127 ILE A C 1
ATOM 997 O O . ILE A 1 127 ? 13.695 -1.738 -4.326 1.00 81.94 127 ILE A O 1
ATOM 1001 N N . ASN A 1 128 ? 12.900 0.330 -4.725 1.00 89.81 128 ASN A N 1
ATOM 1002 C CA . ASN A 1 128 ? 12.203 0.498 -3.455 1.00 89.81 128 ASN A CA 1
ATOM 1003 C C . ASN A 1 128 ? 10.722 0.681 -3.793 1.00 89.81 128 ASN A C 1
ATOM 1005 O O . ASN A 1 128 ? 10.330 1.804 -4.119 1.00 89.81 128 ASN A O 1
ATOM 1009 N N . PRO A 1 129 ? 9.922 -0.397 -3.825 1.00 93.62 129 PRO A N 1
ATOM 1010 C CA . PRO A 1 129 ? 8.536 -0.284 -4.230 1.00 93.62 129 PRO A CA 1
ATOM 1011 C C . PRO A 1 129 ? 7.720 0.491 -3.195 1.00 93.62 129 PRO A C 1
ATOM 1013 O O . PRO A 1 129 ? 7.996 0.461 -1.993 1.00 93.62 129 PRO A O 1
ATOM 1016 N N . ASP A 1 130 ? 6.669 1.138 -3.676 1.00 95.69 130 ASP A N 1
ATOM 1017 C CA . ASP A 1 130 ? 5.609 1.701 -2.858 1.00 95.69 130 ASP A CA 1
ATOM 1018 C C . ASP A 1 130 ? 4.615 0.586 -2.520 1.00 95.69 130 ASP A C 1
ATOM 1020 O O . ASP A 1 130 ? 3.946 0.045 -3.401 1.00 95.69 130 ASP A O 1
ATOM 1024 N N . ILE A 1 131 ? 4.498 0.247 -1.238 1.00 96.81 131 ILE A N 1
ATOM 1025 C CA . ILE A 1 131 ? 3.409 -0.583 -0.725 1.00 96.81 131 ILE A CA 1
ATOM 1026 C C . ILE A 1 131 ? 2.270 0.348 -0.317 1.00 96.81 131 ILE A C 1
ATOM 1028 O O . ILE A 1 131 ? 2.428 1.204 0.559 1.00 96.81 131 ILE A O 1
ATOM 1032 N N . VAL A 1 132 ? 1.116 0.186 -0.957 1.00 97.44 132 VAL A N 1
ATOM 1033 C CA . VAL A 1 132 ? -0.078 0.998 -0.708 1.00 97.44 132 VAL A CA 1
ATOM 1034 C C . VAL A 1 132 ? -1.150 0.124 -0.078 1.00 97.44 132 VAL A C 1
ATOM 1036 O O . VAL A 1 132 ? -1.653 -0.802 -0.711 1.00 97.44 132 VAL A O 1
ATOM 1039 N N . MET A 1 133 ? -1.516 0.436 1.164 1.00 98.00 133 MET A N 1
ATOM 1040 C CA . MET A 1 133 ? -2.674 -0.159 1.825 1.00 98.00 133 MET A CA 1
ATOM 1041 C C . MET A 1 133 ? -3.917 0.682 1.533 1.00 98.00 133 MET A C 1
ATOM 1043 O O . MET A 1 133 ? -4.001 1.842 1.928 1.00 98.00 133 MET A O 1
ATOM 1047 N N . GLU A 1 134 ? -4.893 0.099 0.856 1.00 97.88 134 GLU A N 1
ATOM 1048 C CA . GLU A 1 134 ? -6.216 0.679 0.665 1.00 97.88 134 GLU A CA 1
ATOM 1049 C C . GLU A 1 134 ? -7.175 0.129 1.721 1.00 97.88 134 GLU A C 1
ATOM 1051 O O . GLU A 1 134 ? -7.303 -1.084 1.859 1.00 97.88 134 GLU A O 1
ATOM 1056 N N . ILE A 1 135 ? -7.884 1.013 2.418 1.00 98.25 135 ILE A N 1
ATOM 1057 C CA . ILE A 1 135 ? -9.061 0.667 3.222 1.00 98.25 135 ILE A CA 1
ATOM 1058 C C . ILE A 1 135 ? -10.274 1.196 2.460 1.00 98.25 135 ILE A C 1
ATOM 1060 O O . ILE A 1 135 ? -10.417 2.410 2.304 1.00 98.25 135 ILE A O 1
ATOM 1064 N N . ASN A 1 136 ? -11.117 0.301 1.957 1.00 97.75 136 ASN A N 1
ATOM 1065 C CA . ASN A 1 136 ? -12.322 0.641 1.212 1.00 97.75 136 ASN A CA 1
ATOM 1066 C C . ASN A 1 136 ? -13.531 -0.045 1.852 1.00 97.75 136 ASN A C 1
ATOM 1068 O O . ASN A 1 136 ? -13.745 -1.243 1.655 1.00 97.75 136 ASN A O 1
ATOM 1072 N N . ASP A 1 137 ? -14.297 0.721 2.628 1.00 98.12 137 ASP A N 1
ATOM 1073 C CA . ASP A 1 137 ? -15.417 0.229 3.434 1.00 98.12 137 ASP A CA 1
ATOM 1074 C C . ASP A 1 137 ? -15.017 -0.945 4.345 1.00 98.12 137 ASP A C 1
ATOM 1076 O O . ASP A 1 137 ? -14.367 -0.735 5.365 1.00 98.12 137 ASP A O 1
ATOM 1080 N N . ARG A 1 138 ? -15.369 -2.182 3.983 1.00 98.44 138 ARG A N 1
ATOM 1081 C CA . ARG A 1 138 ? -15.062 -3.408 4.736 1.00 98.44 138 ARG A CA 1
ATOM 1082 C C . ARG A 1 138 ? -13.870 -4.185 4.190 1.00 98.44 138 ARG A C 1
ATOM 1084 O O . ARG A 1 138 ? -13.511 -5.215 4.748 1.00 98.44 138 ARG A O 1
ATOM 1091 N N . THR A 1 139 ? -13.257 -3.721 3.109 1.00 98.69 139 THR A N 1
ATOM 1092 C CA . THR A 1 139 ? -12.162 -4.424 2.440 1.00 98.69 139 THR A CA 1
ATOM 1093 C C . THR A 1 139 ? -10.850 -3.690 2.646 1.00 98.69 139 THR A C 1
ATOM 1095 O O . THR A 1 139 ? -10.755 -2.488 2.397 1.00 98.69 139 THR A O 1
ATOM 1098 N N . ILE A 1 140 ? -9.816 -4.427 3.047 1.00 98.75 140 ILE A N 1
ATOM 1099 C CA . ILE A 1 140 ? -8.436 -3.955 2.981 1.00 98.75 140 ILE A CA 1
ATOM 1100 C C . ILE A 1 140 ? -7.768 -4.618 1.781 1.00 98.75 140 ILE A C 1
ATOM 1102 O O . ILE A 1 140 ? -7.775 -5.841 1.655 1.00 98.75 140 ILE A O 1
ATOM 1106 N N . ASN A 1 141 ? -7.158 -3.806 0.925 1.00 98.56 141 ASN A N 1
ATOM 1107 C CA . ASN A 1 141 ? -6.312 -4.263 -0.168 1.00 98.56 141 ASN A CA 1
ATOM 1108 C C . ASN A 1 141 ? -4.881 -3.775 0.061 1.00 98.56 141 ASN A C 1
ATOM 1110 O O . ASN A 1 141 ? -4.659 -2.658 0.527 1.00 98.56 141 ASN A O 1
ATOM 1114 N N . VAL A 1 142 ? -3.899 -4.589 -0.304 1.00 98.25 142 VAL A N 1
ATOM 1115 C CA . VAL A 1 142 ? -2.488 -4.202 -0.321 1.00 98.25 142 VAL A CA 1
ATOM 1116 C C . VAL A 1 142 ? -1.989 -4.317 -1.749 1.00 98.25 142 VAL A C 1
ATOM 1118 O O . VAL A 1 142 ? -2.079 -5.377 -2.369 1.00 98.25 142 VAL A O 1
ATOM 1121 N N . TYR A 1 143 ? -1.462 -3.213 -2.261 1.00 97.69 143 TYR A N 1
ATOM 1122 C CA . TYR A 1 143 ? -0.904 -3.112 -3.600 1.00 97.69 143 TYR A CA 1
ATOM 1123 C C . TYR A 1 143 ? 0.590 -2.833 -3.527 1.00 97.69 143 TYR A C 1
ATOM 1125 O O . TYR A 1 143 ? 1.074 -2.207 -2.581 1.00 97.69 143 TYR A O 1
ATOM 1133 N N . MET A 1 144 ? 1.302 -3.239 -4.570 1.00 96.12 144 MET A N 1
ATOM 1134 C CA . MET A 1 144 ? 2.677 -2.844 -4.822 1.00 96.12 144 MET A CA 1
ATOM 1135 C C . MET A 1 144 ? 2.741 -1.970 -6.068 1.00 96.12 144 MET A C 1
ATOM 1137 O O . MET A 1 144 ? 2.136 -2.290 -7.088 1.00 96.12 144 MET A O 1
ATOM 1141 N N . ARG A 1 145 ? 3.526 -0.899 -5.997 1.00 94.88 145 ARG A N 1
ATOM 1142 C CA . ARG A 1 145 ? 3.970 -0.128 -7.152 1.00 94.88 145 ARG A CA 1
ATOM 1143 C C . ARG A 1 145 ? 5.485 -0.132 -7.214 1.00 94.88 145 ARG A C 1
ATOM 1145 O O . ARG A 1 145 ? 6.149 0.344 -6.300 1.00 94.88 145 ARG A O 1
ATOM 1152 N N . ALA A 1 146 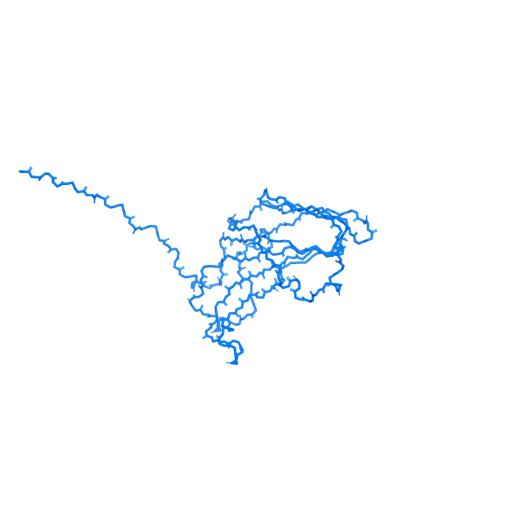? 6.027 -0.626 -8.315 1.00 92.69 146 ALA A N 1
ATOM 1153 C CA . ALA A 1 146 ? 7.456 -0.622 -8.578 1.00 92.69 146 ALA A CA 1
ATOM 1154 C C . ALA A 1 146 ? 7.747 0.166 -9.851 1.00 92.69 146 ALA A C 1
ATOM 1156 O O . ALA A 1 146 ? 7.106 -0.060 -10.873 1.00 92.69 146 ALA A O 1
ATOM 1157 N N . PHE A 1 147 ? 8.725 1.071 -9.788 1.00 91.38 147 PHE A N 1
ATOM 1158 C CA . PHE A 1 147 ? 9.210 1.759 -10.977 1.00 91.38 147 PHE A CA 1
ATOM 1159 C C . PHE A 1 147 ? 10.178 0.847 -11.733 1.00 91.38 147 PHE A C 1
ATOM 1161 O O . PHE A 1 147 ? 11.268 0.547 -11.241 1.00 91.38 147 PHE A O 1
ATOM 1168 N N . LEU A 1 148 ? 9.786 0.420 -12.930 1.00 91.25 148 LEU A N 1
ATOM 1169 C CA . LEU A 1 148 ? 10.591 -0.430 -13.801 1.00 91.25 148 LEU A CA 1
ATOM 1170 C C . LEU A 1 148 ? 10.859 0.280 -15.115 1.00 91.25 148 LEU A C 1
ATOM 1172 O O . LEU A 1 148 ? 9.922 0.667 -15.809 1.00 91.25 148 LEU A O 1
ATOM 1176 N N . SER A 1 149 ? 12.129 0.400 -15.490 1.00 91.88 149 SER A N 1
ATOM 1177 C CA . SER A 1 149 ? 12.495 0.880 -16.819 1.00 91.88 149 SER A CA 1
ATOM 1178 C C . SER A 1 149 ? 12.258 -0.218 -17.853 1.00 91.88 149 SER A C 1
ATOM 1180 O O . SER A 1 149 ? 12.605 -1.380 -17.640 1.00 91.88 149 SER A O 1
ATOM 1182 N N . LEU A 1 150 ? 11.713 0.153 -19.002 1.00 92.00 150 LEU A N 1
ATOM 1183 C CA . LEU A 1 150 ? 11.497 -0.725 -20.144 1.00 92.00 150 LEU A CA 1
ATOM 1184 C C . LEU A 1 150 ? 12.590 -0.509 -21.192 1.00 92.00 150 LEU A C 1
ATOM 1186 O O . LEU A 1 150 ? 13.241 0.532 -21.242 1.00 92.00 150 LEU A O 1
ATOM 1190 N N . LYS A 1 151 ? 12.811 -1.508 -22.047 1.00 92.06 151 LYS A N 1
ATOM 1191 C CA . LYS A 1 151 ? 13.769 -1.419 -23.162 1.00 92.06 151 LYS A CA 1
ATOM 1192 C C . LYS A 1 151 ? 13.291 -0.499 -24.287 1.00 92.06 151 LYS A C 1
ATOM 1194 O O . LYS A 1 151 ? 14.116 -0.028 -25.065 1.00 92.06 151 LYS A O 1
ATOM 1199 N N . ALA A 1 152 ? 11.983 -0.270 -24.386 1.00 92.38 152 ALA A N 1
ATOM 1200 C CA . ALA A 1 152 ? 11.366 0.603 -25.375 1.00 92.38 152 ALA A CA 1
ATOM 1201 C C . ALA A 1 152 ? 10.133 1.317 -24.785 1.00 92.38 152 ALA A C 1
ATOM 1203 O O . ALA A 1 152 ? 9.534 0.803 -23.835 1.00 92.38 152 ALA A O 1
ATOM 1204 N N . PRO A 1 153 ? 9.728 2.475 -25.341 1.00 94.06 153 PRO A N 1
ATOM 1205 C CA . PRO A 1 153 ? 8.495 3.149 -24.946 1.00 94.06 153 PRO A CA 1
ATOM 1206 C C . PRO A 1 153 ? 7.258 2.278 -25.194 1.00 94.06 153 PRO A C 1
ATOM 1208 O O . PRO A 1 153 ? 7.118 1.678 -26.259 1.00 94.06 153 PRO A O 1
ATOM 1211 N N . ARG A 1 154 ? 6.322 2.263 -24.239 1.00 91.12 154 ARG A N 1
ATOM 1212 C CA . ARG A 1 154 ? 5.028 1.562 -24.367 1.00 91.12 154 ARG A CA 1
ATOM 1213 C C . ARG A 1 154 ? 4.140 2.150 -25.454 1.00 91.12 154 ARG A C 1
ATOM 1215 O O . ARG A 1 154 ? 3.346 1.442 -26.063 1.00 91.12 154 ARG A O 1
ATOM 1222 N N . PHE A 1 155 ? 4.235 3.461 -25.646 1.00 91.06 155 PHE A N 1
ATOM 1223 C CA . PHE A 1 155 ? 3.479 4.199 -26.644 1.00 91.06 155 PHE A CA 1
ATOM 1224 C C . PHE A 1 155 ? 4.478 4.860 -27.596 1.00 91.06 155 PHE A C 1
ATOM 1226 O O . PHE A 1 155 ? 5.213 5.747 -27.151 1.00 91.06 155 PHE A O 1
ATOM 1233 N N . PRO A 1 156 ? 4.509 4.480 -28.887 1.00 87.62 156 PRO A N 1
ATOM 1234 C CA . PRO A 1 156 ? 5.454 5.039 -29.858 1.00 87.62 156 PRO A CA 1
ATOM 1235 C C . PRO A 1 156 ? 5.407 6.570 -29.927 1.00 87.62 156 PRO A C 1
ATOM 1237 O O . PRO A 1 156 ? 6.436 7.231 -30.035 1.00 87.62 156 PRO A O 1
ATOM 1240 N N . GLU A 1 157 ? 4.213 7.140 -29.757 1.00 93.69 157 GLU A N 1
ATOM 1241 C CA . GLU A 1 157 ? 3.974 8.589 -29.797 1.00 93.69 157 GLU A CA 1
ATOM 1242 C C . GLU A 1 157 ? 4.416 9.318 -28.512 1.00 93.69 157 GLU A C 1
ATOM 1244 O O . GLU A 1 157 ? 4.362 10.546 -28.443 1.00 93.69 157 GLU A O 1
ATOM 1249 N N . ARG A 1 158 ? 4.811 8.585 -27.459 1.00 91.62 158 ARG A N 1
ATOM 1250 C CA . ARG A 1 158 ? 5.207 9.136 -26.153 1.00 91.62 158 ARG A CA 1
ATOM 1251 C C . ARG A 1 158 ? 6.600 8.623 -25.782 1.00 91.62 158 ARG A C 1
ATOM 1253 O O . ARG A 1 158 ? 6.708 7.608 -25.092 1.00 91.62 158 ARG A O 1
ATOM 1260 N N . PRO A 1 159 ? 7.671 9.335 -26.172 1.00 88.19 159 PRO A N 1
ATOM 1261 C CA . PRO A 1 159 ? 9.047 8.888 -25.951 1.00 88.19 159 PRO A CA 1
ATOM 1262 C C . PRO A 1 159 ? 9.408 8.596 -24.487 1.00 88.19 159 PRO A C 1
ATOM 1264 O O . PRO A 1 159 ? 10.248 7.746 -24.236 1.00 88.19 159 PRO A O 1
ATOM 1267 N N . HIS A 1 160 ? 8.747 9.251 -23.527 1.00 89.19 160 HIS A N 1
ATOM 1268 C CA . HIS A 1 160 ? 8.948 9.054 -22.082 1.00 89.19 160 HIS A CA 1
ATOM 1269 C C . HIS A 1 160 ? 7.977 8.033 -21.466 1.00 89.19 160 HIS A C 1
ATOM 1271 O O . HIS A 1 160 ? 7.571 8.177 -20.319 1.00 89.19 160 HIS A O 1
ATOM 1277 N N . SER A 1 161 ? 7.515 7.054 -22.247 1.00 91.81 161 SER A N 1
ATOM 1278 C CA . SER A 1 161 ? 6.657 5.956 -21.770 1.00 91.81 161 SER A CA 1
ATOM 1279 C C . SER A 1 161 ? 7.417 4.637 -21.617 1.00 91.81 161 SER A C 1
ATOM 1281 O O . SER A 1 161 ? 6.829 3.559 -21.639 1.00 91.81 161 SER A O 1
ATOM 1283 N N . ASP A 1 162 ? 8.735 4.722 -21.481 1.00 92.50 162 ASP A N 1
ATOM 1284 C CA . ASP A 1 162 ? 9.694 3.633 -21.307 1.00 92.50 162 ASP A CA 1
ATOM 1285 C C . ASP A 1 162 ? 9.780 3.156 -19.849 1.00 92.50 162 ASP A C 1
ATOM 1287 O O . ASP A 1 162 ? 10.839 2.753 -19.372 1.00 92.50 162 ASP A O 1
ATOM 1291 N N . PHE A 1 163 ? 8.657 3.180 -19.126 1.00 91.81 163 PHE A N 1
ATOM 1292 C CA . PHE A 1 163 ? 8.573 2.668 -17.764 1.00 91.81 163 PHE A CA 1
ATOM 1293 C C . PHE A 1 163 ? 7.201 2.061 -17.423 1.00 91.81 163 PHE A C 1
ATOM 1295 O O . PHE A 1 163 ? 6.180 2.320 -18.075 1.00 91.81 163 PHE A O 1
ATOM 1302 N N . ARG A 1 164 ? 7.187 1.244 -16.367 1.00 90.75 164 ARG A N 1
ATOM 1303 C CA . ARG A 1 164 ? 5.993 0.789 -15.640 1.00 90.75 164 ARG A CA 1
ATOM 1304 C C . ARG A 1 164 ? 6.066 1.291 -14.202 1.00 90.75 164 ARG A C 1
ATOM 1306 O O . ARG A 1 164 ? 7.143 1.320 -13.614 1.00 90.75 164 ARG A O 1
ATOM 1313 N N . ASP A 1 165 ? 4.917 1.673 -13.668 1.00 91.06 165 ASP A N 1
ATOM 1314 C CA . ASP A 1 165 ? 4.704 2.104 -12.283 1.00 91.06 165 ASP A CA 1
ATOM 1315 C C . ASP A 1 165 ? 3.267 1.781 -11.833 1.00 91.06 165 ASP A C 1
ATOM 1317 O O . ASP A 1 165 ? 2.626 2.521 -11.083 1.00 91.06 165 ASP A O 1
ATOM 1321 N N . ASP A 1 166 ? 2.735 0.667 -12.329 1.00 91.38 166 ASP A N 1
ATOM 1322 C CA . ASP A 1 166 ? 1.363 0.252 -12.068 1.00 91.38 166 ASP A CA 1
ATOM 1323 C C . ASP A 1 166 ? 1.179 -0.207 -10.612 1.00 91.38 166 ASP A C 1
ATOM 1325 O O . ASP A 1 166 ? 2.113 -0.682 -9.965 1.00 91.38 166 ASP A O 1
ATOM 1329 N N . LEU A 1 167 ? -0.048 -0.078 -10.097 1.00 93.00 167 LEU A N 1
ATOM 1330 C CA . LEU A 1 167 ? -0.445 -0.672 -8.819 1.00 93.00 167 LEU A CA 1
ATOM 1331 C C . LEU A 1 167 ? -0.909 -2.109 -9.056 1.00 93.00 167 LEU A C 1
ATOM 1333 O O . LEU A 1 167 ? -1.995 -2.326 -9.590 1.00 93.00 167 LEU A O 1
ATOM 1337 N N . VAL A 1 168 ? -0.110 -3.073 -8.616 1.00 95.56 168 VAL A N 1
ATOM 1338 C CA . VAL A 1 168 ? -0.416 -4.503 -8.695 1.00 95.56 168 VAL A CA 1
ATOM 1339 C C . VAL A 1 168 ? -0.987 -4.968 -7.360 1.00 95.56 168 VAL A C 1
ATOM 1341 O O . VAL A 1 168 ? -0.378 -4.742 -6.314 1.00 95.56 168 VAL A O 1
ATOM 1344 N N . LEU A 1 169 ? -2.162 -5.600 -7.376 1.00 97.19 169 LEU A N 1
ATOM 1345 C CA . LEU A 1 169 ? -2.790 -6.145 -6.170 1.00 97.19 169 LEU A CA 1
ATOM 1346 C C . LEU A 1 169 ? -1.977 -7.341 -5.656 1.00 97.19 169 LEU A C 1
ATOM 1348 O O . LEU A 1 169 ? -1.805 -8.325 -6.370 1.00 97.19 169 LEU A O 1
ATOM 1352 N N . ALA A 1 170 ? -1.503 -7.258 -4.415 1.00 97.94 170 ALA A N 1
ATOM 1353 C CA . ALA A 1 170 ? -0.755 -8.326 -3.755 1.00 97.94 170 ALA A CA 1
ATOM 1354 C C . ALA A 1 170 ? -1.647 -9.163 -2.832 1.00 97.94 170 ALA A C 1
ATOM 1356 O O . ALA A 1 170 ? -1.473 -10.372 -2.713 1.00 97.94 170 ALA A O 1
ATOM 1357 N N . TRP A 1 171 ? -2.596 -8.511 -2.158 1.00 98.62 171 TRP A N 1
ATOM 1358 C CA . TRP A 1 171 ? -3.437 -9.144 -1.149 1.00 98.62 171 TRP A CA 1
ATOM 1359 C C . TRP A 1 171 ? -4.748 -8.377 -0.958 1.00 98.62 171 TRP A C 1
ATOM 1361 O O . TRP A 1 171 ? -4.783 -7.155 -1.107 1.00 98.62 171 TRP A O 1
ATOM 1371 N N . SER A 1 172 ? -5.820 -9.092 -0.617 1.00 98.56 172 SER A N 1
ATOM 1372 C CA . SER A 1 172 ? -7.151 -8.532 -0.372 1.00 98.56 172 SER A CA 1
ATOM 1373 C C . SER A 1 172 ? -7.897 -9.354 0.676 1.00 98.56 172 SER A C 1
ATOM 1375 O O . SER A 1 172 ? -7.860 -10.585 0.631 1.00 98.56 172 SER A O 1
ATOM 1377 N N . GLN A 1 173 ? -8.592 -8.681 1.593 1.00 98.69 173 GLN A N 1
ATOM 13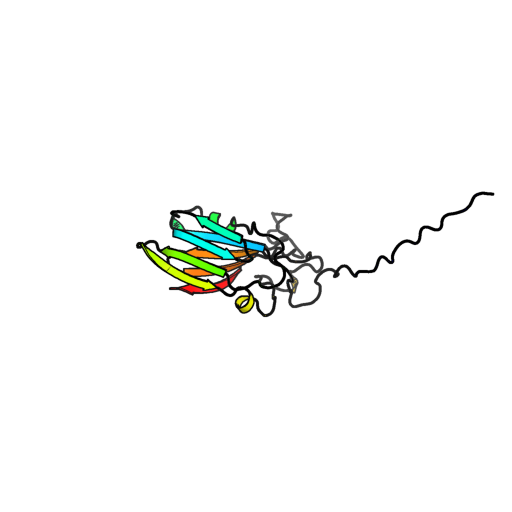78 C CA . GLN A 1 173 ? -9.484 -9.319 2.558 1.00 98.69 173 GLN A CA 1
ATOM 1379 C C . GLN A 1 173 ? -10.653 -8.404 2.938 1.00 98.69 173 GLN A C 1
ATOM 1381 O O . GLN A 1 173 ? -10.463 -7.211 3.177 1.00 98.69 173 GLN A O 1
ATOM 1386 N N . THR A 1 174 ? -11.849 -8.985 3.047 1.00 98.44 174 THR A N 1
ATOM 1387 C CA . THR A 1 174 ? -13.084 -8.321 3.499 1.00 98.44 174 THR A CA 1
ATOM 1388 C C . THR A 1 174 ? -13.458 -8.775 4.912 1.00 98.44 174 THR A C 1
ATOM 1390 O O . THR A 1 174 ? -13.246 -9.942 5.249 1.00 98.44 174 THR A O 1
ATOM 1393 N N . TYR A 1 175 ? -14.013 -7.858 5.713 1.00 96.81 175 TYR A N 1
ATOM 1394 C CA . TYR A 1 175 ? -14.327 -8.024 7.138 1.00 96.81 175 TYR A CA 1
ATOM 1395 C C . TYR A 1 175 ? -15.809 -7.800 7.486 1.00 96.81 175 TYR A C 1
ATOM 1397 O O . TYR A 1 175 ? -16.453 -6.862 6.954 1.00 96.81 175 TYR A O 1
#

Secondary structure (DSSP, 8-state):
-PPP---------S-PPPP--SSS-B-SEEEEEEEEESEEEEEEEETTEEEEE-----GGGS-THHHHT----EEEEES-PSPEEEEEEETTS-EEEEEE-HHHHTTT-BPP-SS-GGGB-TTPPPP--EEEEEEETTEEEEEEE--EEBSS-SSTT-TT--EE--EEEEEEEE-